Protein AF-A0A6G1PK95-F1 (afdb_monomer)

Secondary structure (DSSP, 8-state):
--PPEEEEEEEETTS-EEEEEESSS----TTPPTT-EEEEEEEEE-TT-TT-BPPPEEEEPPP-----

Foldseek 3Di:
DDQWKKKKWKAWPVRDIWIFIDSDPDTDTPPDDAQIKIWMKIATPDPVPRPDIDHTDIDTHHHDDDDD

InterPro domains:
  IPR013783 Immunoglobulin-like fold [G3DSA:2.60.40.10] (3-62)
  IPR036116 Fibronectin type III superfamily [SSF49265] (8-62)

pLDDT: mean 86.71, std 12.45, range [51.53, 97.31]

Radius of gyration: 14.38 Å; Cα contacts (8 Å, |Δi|>4): 125; chains: 1; bounding box: 43×27×34 Å

Sequence (68 aa):
MDMPLYVVTAEGNDQTLISCNSSSNSCALEGVRCGTQYSIIVSVSSDKCSSLRSPPATIKTGIYVLYE

Structure (mmCIF, N/CA/C/O backbone):
data_AF-A0A6G1PK95-F1
#
_entry.id   AF-A0A6G1PK95-F1
#
loop_
_atom_site.group_PDB
_atom_site.id
_atom_site.type_symbol
_atom_site.label_atom_id
_atom_site.label_alt_id
_atom_site.label_comp_id
_atom_site.label_asym_id
_atom_site.label_entity_id
_atom_site.label_seq_id
_atom_site.pdbx_PDB_ins_code
_atom_site.Cartn_x
_atom_site.Cartn_y
_atom_site.Cartn_z
_atom_site.occupancy
_atom_site.B_iso_or_equiv
_atom_site.auth_seq_id
_atom_site.auth_comp_id
_atom_site.auth_asym_id
_atom_site.auth_atom_id
_atom_site.pdbx_PDB_model_num
ATOM 1 N N . MET A 1 1 ? 7.603 -15.924 -22.122 1.00 51.53 1 MET A N 1
ATOM 2 C CA . MET A 1 1 ? 7.306 -14.480 -22.080 1.00 51.53 1 MET A CA 1
ATOM 3 C C . MET A 1 1 ? 7.098 -14.140 -20.624 1.00 51.53 1 MET A C 1
ATO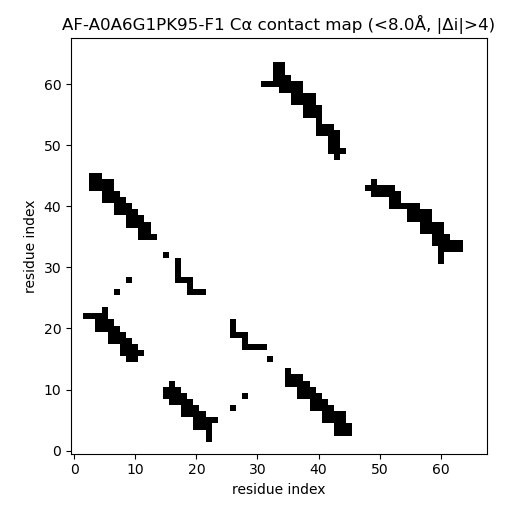M 5 O O . MET A 1 1 ? 6.128 -14.613 -20.053 1.00 51.53 1 MET A O 1
ATOM 9 N N . ASP A 1 2 ? 8.065 -13.470 -20.012 1.00 67.94 2 ASP A N 1
ATOM 10 C CA . ASP A 1 2 ? 8.004 -13.096 -18.599 1.00 67.94 2 ASP A CA 1
ATOM 11 C C . ASP A 1 2 ? 7.050 -11.894 -18.481 1.00 67.94 2 ASP A C 1
ATOM 13 O O . ASP A 1 2 ? 7.339 -10.828 -19.028 1.00 67.94 2 ASP A O 1
ATOM 17 N N . MET A 1 3 ? 5.859 -12.090 -17.907 1.00 72.06 3 MET A N 1
ATOM 18 C CA . MET A 1 3 ? 4.917 -10.999 -17.632 1.00 72.06 3 MET A CA 1
ATOM 19 C C . MET A 1 3 ? 5.065 -10.613 -16.162 1.00 72.06 3 MET A C 1
ATOM 21 O O . MET A 1 3 ? 4.851 -11.470 -15.303 1.00 72.06 3 MET A O 1
ATOM 25 N N . PRO A 1 4 ? 5.412 -9.353 -15.848 1.00 80.38 4 PRO A N 1
ATOM 26 C CA . PRO A 1 4 ? 5.558 -8.932 -14.466 1.00 80.38 4 PRO A CA 1
ATOM 27 C C . PRO A 1 4 ? 4.205 -9.029 -13.757 1.00 80.38 4 PRO A C 1
ATOM 29 O O . PRO A 1 4 ? 3.205 -8.479 -14.219 1.00 80.38 4 PRO A O 1
ATOM 32 N N . LEU A 1 5 ? 4.180 -9.722 -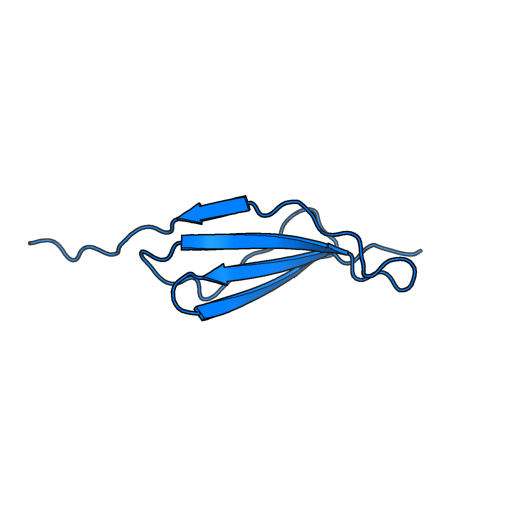12.622 1.00 87.38 5 LEU A N 1
ATOM 33 C CA . LEU A 1 5 ? 3.043 -9.701 -11.716 1.00 87.38 5 LEU A CA 1
ATOM 34 C C . LEU A 1 5 ? 3.267 -8.573 -10.702 1.00 87.38 5 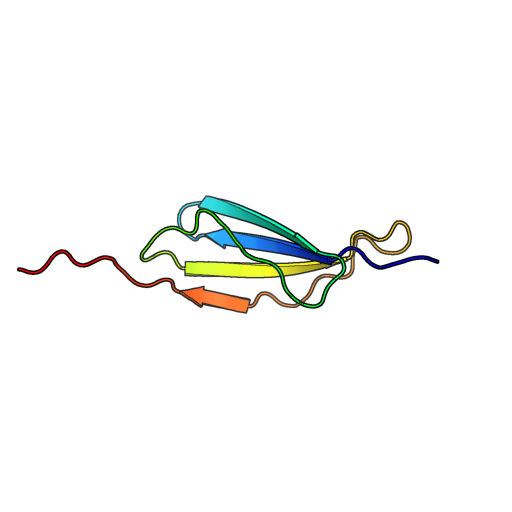LEU A C 1
ATOM 36 O O . LEU A 1 5 ? 4.235 -8.584 -9.939 1.00 87.38 5 LEU A O 1
ATOM 40 N N . TYR A 1 6 ? 2.391 -7.572 -10.723 1.00 89.81 6 TYR A N 1
ATOM 41 C CA . TYR A 1 6 ? 2.410 -6.477 -9.763 1.00 89.81 6 TYR A CA 1
ATOM 42 C C . TYR A 1 6 ? 1.631 -6.887 -8.522 1.00 89.81 6 TYR A C 1
ATOM 44 O O . TYR A 1 6 ? 0.502 -7.366 -8.621 1.00 89.81 6 TYR A O 1
ATOM 52 N N . VAL A 1 7 ? 2.227 -6.678 -7.356 1.00 91.88 7 VAL A N 1
ATOM 53 C CA . VAL A 1 7 ? 1.621 -6.914 -6.049 1.00 91.88 7 VAL A CA 1
ATOM 54 C C . VAL A 1 7 ? 1.479 -5.572 -5.351 1.00 91.88 7 VAL A C 1
ATOM 56 O O . VAL A 1 7 ? 2.468 -4.892 -5.070 1.00 91.88 7 VAL A O 1
ATOM 59 N N . VAL A 1 8 ? 0.236 -5.195 -5.084 1.00 94.50 8 VAL A N 1
ATOM 60 C CA . VAL A 1 8 ? -0.133 -3.987 -4.353 1.00 94.50 8 VAL A CA 1
ATOM 61 C C . VAL A 1 8 ? -0.451 -4.381 -2.921 1.00 94.50 8 VAL A C 1
ATOM 63 O O . VAL A 1 8 ? -1.224 -5.308 -2.682 1.00 94.50 8 VAL A O 1
ATOM 66 N N . THR A 1 9 ? 0.129 -3.674 -1.962 1.00 94.81 9 THR A N 1
ATOM 67 C CA . THR A 1 9 ? -0.143 -3.838 -0.534 1.00 94.81 9 THR A CA 1
ATOM 68 C C . THR A 1 9 ? -0.610 -2.507 0.024 1.00 94.81 9 THR A C 1
ATOM 70 O O . THR A 1 9 ? 0.010 -1.484 -0.256 1.00 94.81 9 THR A O 1
ATOM 73 N N . ALA A 1 10 ? -1.684 -2.511 0.806 1.00 97.12 10 ALA A N 1
ATOM 74 C CA . ALA A 1 10 ? -2.129 -1.349 1.553 1.00 97.12 10 ALA A CA 1
ATOM 75 C C . ALA A 1 10 ? -2.198 -1.676 3.046 1.00 97.12 10 ALA A C 1
ATOM 77 O O . ALA A 1 10 ? -2.882 -2.612 3.464 1.00 97.12 10 ALA A O 1
ATOM 78 N N . GLU A 1 11 ? -1.475 -0.886 3.830 1.00 96.75 11 GLU A N 1
ATOM 79 C CA . GLU A 1 11 ? -1.406 -0.984 5.284 1.00 96.75 11 GLU A CA 1
ATOM 80 C C . GLU A 1 11 ? -2.211 0.159 5.902 1.00 96.75 11 GLU A C 1
ATOM 82 O O . GLU A 1 11 ? -1.900 1.336 5.710 1.00 96.75 11 GLU A O 1
ATOM 87 N N . GLY A 1 12 ? -3.289 -0.190 6.593 1.00 96.56 12 GLY A N 1
ATOM 88 C CA . GLY A 1 12 ? -4.143 0.732 7.322 1.00 96.56 12 GLY A CA 1
ATOM 89 C C . GLY A 1 12 ? -3.524 1.124 8.659 1.00 96.56 12 GLY A C 1
ATOM 90 O O . GLY A 1 12 ? -2.911 0.304 9.342 1.00 96.56 12 GLY A O 1
ATOM 91 N N . ASN A 1 13 ? -3.751 2.364 9.089 1.00 95.94 13 ASN A N 1
ATOM 92 C CA . ASN A 1 13 ? -3.381 2.826 10.434 1.00 95.94 13 ASN A CA 1
ATOM 93 C C . ASN A 1 13 ? -4.104 2.071 11.571 1.00 95.94 13 ASN A C 1
ATOM 95 O O . ASN A 1 13 ? -3.704 2.157 12.729 1.00 95.94 13 ASN A O 1
ATOM 99 N N . ASP A 1 14 ? -5.149 1.321 11.237 1.00 94.19 14 ASP A N 1
ATOM 100 C CA . ASP A 1 14 ? -5.887 0.418 12.114 1.00 94.19 14 ASP A CA 1
ATOM 101 C C . ASP A 1 14 ? -5.381 -1.035 12.039 1.00 94.19 14 ASP A C 1
ATOM 103 O O . ASP A 1 14 ? -6.085 -1.958 12.450 1.00 94.19 14 ASP A O 1
ATOM 107 N N . GLN A 1 15 ? -4.167 -1.231 11.508 1.00 92.75 15 GLN A N 1
ATOM 108 C CA . GLN A 1 15 ? -3.498 -2.523 11.313 1.00 92.75 15 GLN A CA 1
ATOM 109 C C . GLN A 1 15 ? -4.161 -3.415 10.253 1.00 92.75 15 GLN A C 1
ATOM 111 O O . GLN A 1 15 ? -3.831 -4.596 10.132 1.00 92.75 15 GLN A O 1
ATOM 116 N N . THR A 1 16 ? -5.081 -2.871 9.451 1.00 94.75 16 THR A N 1
ATOM 117 C CA . THR A 1 16 ? -5.663 -3.608 8.328 1.00 94.75 16 THR A CA 1
ATOM 118 C C . THR A 1 16 ? -4.631 -3.789 7.227 1.00 94.75 16 THR A C 1
ATOM 120 O O . THR A 1 16 ? -4.133 -2.810 6.681 1.00 94.75 16 THR A O 1
ATOM 123 N N . LEU A 1 17 ? -4.359 -5.034 6.847 1.00 95.62 17 LEU A N 1
ATOM 124 C CA . LEU A 1 17 ? -3.507 -5.350 5.708 1.00 95.62 17 LEU A CA 1
ATOM 125 C C . LEU A 1 17 ? -4.363 -5.924 4.582 1.00 95.62 17 LEU A C 1
ATOM 127 O O . LEU A 1 17 ? -4.968 -6.984 4.733 1.00 95.62 17 LEU A O 1
ATOM 131 N N . ILE A 1 18 ? -4.400 -5.221 3.457 1.00 96.06 18 ILE A N 1
ATOM 132 C CA . ILE A 1 18 ? -5.073 -5.671 2.238 1.00 96.06 18 ILE A CA 1
ATOM 133 C C . ILE A 1 18 ? -4.068 -5.701 1.099 1.00 96.06 18 ILE A C 1
ATOM 135 O O . ILE A 1 18 ? -3.139 -4.895 1.028 1.00 96.06 18 ILE A O 1
ATOM 139 N N . SER A 1 19 ? -4.244 -6.653 0.198 1.00 95.25 19 SER 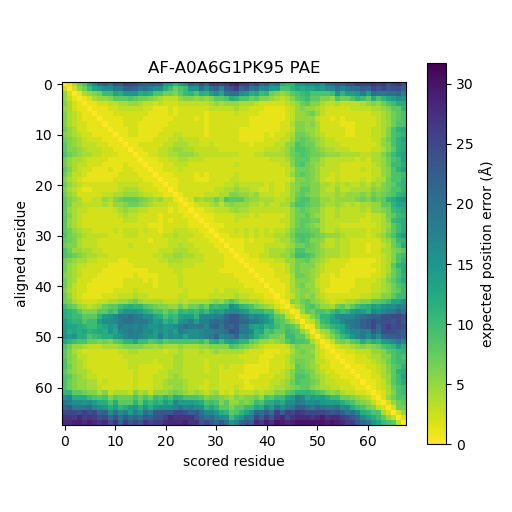A N 1
ATOM 140 C CA . SER A 1 19 ? -3.353 -6.815 -0.936 1.00 95.25 19 SER A CA 1
ATOM 141 C C . SER A 1 19 ? -4.115 -7.296 -2.141 1.00 95.25 19 SER A C 1
ATOM 143 O O . SER A 1 19 ? -5.092 -8.032 -2.009 1.00 95.25 19 SER A O 1
ATOM 145 N N . CYS A 1 20 ? -3.626 -6.926 -3.308 1.00 94.94 20 CYS A N 1
ATOM 146 C CA . CYS A 1 20 ? -4.155 -7.427 -4.554 1.00 94.94 20 CYS A CA 1
ATOM 147 C C . CYS A 1 20 ? -3.015 -7.556 -5.569 1.00 94.94 20 CYS A C 1
ATOM 149 O O . CYS A 1 20 ? -1.992 -6.874 -5.465 1.00 94.94 20 CYS A O 1
ATOM 151 N N . ASN A 1 21 ? -3.163 -8.459 -6.528 1.00 92.75 21 ASN A N 1
ATOM 152 C CA . ASN A 1 21 ? -2.150 -8.736 -7.532 1.00 92.75 21 ASN A CA 1
ATOM 153 C C . ASN A 1 21 ? -2.755 -8.694 -8.935 1.00 92.75 21 ASN A C 1
ATOM 155 O O . ASN A 1 21 ? -3.879 -9.137 -9.157 1.00 92.75 21 ASN A O 1
ATOM 159 N N . SER A 1 22 ? -2.007 -8.149 -9.888 1.00 91.50 22 SER A N 1
ATOM 160 C CA . SER A 1 22 ? -2.461 -8.004 -11.268 1.00 91.50 22 SER A CA 1
ATOM 161 C C . SER A 1 22 ? -1.272 -7.986 -12.218 1.00 91.50 22 SER A C 1
ATOM 163 O O . SER A 1 22 ? -0.225 -7.423 -11.909 1.00 91.50 22 SER A O 1
ATOM 165 N N . SER A 1 23 ? -1.426 -8.603 -13.385 1.00 89.62 23 SER A N 1
ATOM 166 C CA . SER A 1 23 ? -0.501 -8.443 -14.516 1.00 89.62 23 SER A CA 1
ATOM 167 C C . SER A 1 23 ? -0.867 -7.238 -15.395 1.00 89.62 23 SER A C 1
ATOM 169 O O . SER A 1 23 ? -0.209 -6.977 -16.400 1.00 89.62 23 SER A O 1
ATOM 171 N N . SER A 1 24 ? -1.939 -6.523 -15.039 1.00 88.69 24 SER A N 1
ATOM 172 C CA . SER A 1 24 ? -2.383 -5.282 -15.670 1.00 88.69 24 SER A CA 1
ATOM 173 C C . SER A 1 24 ? -1.956 -4.064 -14.842 1.00 88.69 24 SER A C 1
ATOM 175 O O . SER A 1 24 ? -1.463 -4.179 -13.723 1.00 88.69 24 SER A O 1
ATOM 177 N N . ASN A 1 25 ? -2.211 -2.868 -15.369 1.00 87.75 25 ASN A N 1
ATOM 178 C CA . ASN A 1 25 ? -1.896 -1.586 -14.737 1.00 87.75 25 ASN A CA 1
ATOM 179 C C . ASN A 1 25 ? -2.889 -1.194 -13.625 1.00 87.75 25 ASN A C 1
ATOM 181 O O . ASN A 1 25 ? -2.820 -0.083 -13.105 1.00 87.75 25 ASN A O 1
ATOM 185 N N . SER A 1 26 ? -3.848 -2.062 -13.294 1.00 91.50 26 SER A N 1
ATOM 186 C CA . SER A 1 26 ? -4.879 -1.790 -12.293 1.00 91.50 26 SER A CA 1
ATOM 187 C C . SER A 1 26 ? -5.296 -3.053 -11.547 1.00 91.50 26 SER A C 1
ATOM 189 O O . SER A 1 26 ? -5.165 -4.173 -12.052 1.00 91.50 26 SER A O 1
ATOM 191 N N . CYS A 1 27 ? -5.761 -2.850 -10.317 1.00 93.38 27 CYS A N 1
ATOM 192 C CA . CYS A 1 27 ? -6.167 -3.895 -9.395 1.00 93.38 27 CYS A CA 1
ATOM 193 C C . CYS A 1 27 ? -7.094 -3.304 -8.321 1.00 93.38 27 CYS A C 1
ATOM 195 O O . CYS A 1 27 ? -6.910 -2.151 -7.926 1.00 93.38 27 CYS A O 1
ATOM 197 N N . ALA A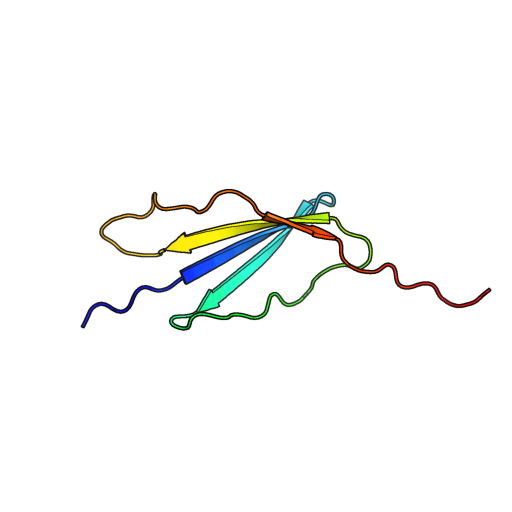 1 28 ? -8.090 -4.066 -7.867 1.00 94.62 28 ALA A N 1
ATOM 198 C CA . ALA A 1 28 ? -9.029 -3.629 -6.838 1.00 94.62 28 ALA A CA 1
ATOM 199 C C . ALA A 1 28 ? -8.574 -4.103 -5.451 1.00 94.62 28 ALA A C 1
ATOM 201 O O . ALA A 1 28 ? -8.315 -5.286 -5.243 1.00 94.62 28 ALA A O 1
ATOM 202 N N . LEU A 1 29 ? -8.492 -3.173 -4.499 1.00 94.94 29 LEU A N 1
ATOM 203 C CA . LEU A 1 29 ? -8.270 -3.482 -3.089 1.00 94.94 29 LEU A CA 1
AT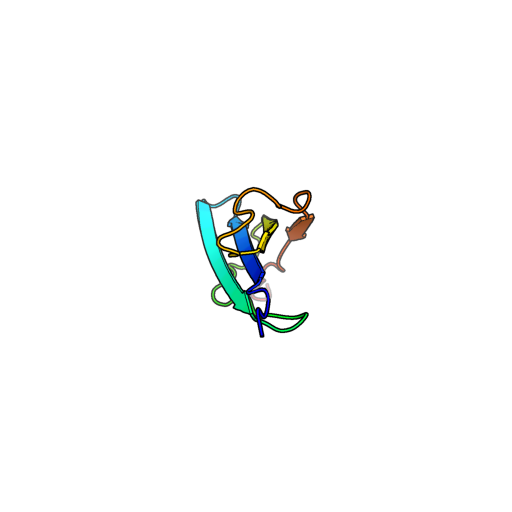OM 204 C C . LEU A 1 29 ? -9.627 -3.665 -2.404 1.00 94.94 29 LEU A C 1
ATOM 206 O O . LEU A 1 29 ? -10.321 -2.693 -2.106 1.00 94.94 29 LEU A O 1
ATOM 210 N N . GLU A 1 30 ? -10.011 -4.918 -2.187 1.00 94.31 30 GLU A N 1
ATOM 211 C CA . GLU A 1 30 ? -11.262 -5.272 -1.518 1.00 94.31 30 GLU A CA 1
ATOM 212 C C . GLU A 1 30 ? -11.113 -5.255 0.010 1.00 94.31 30 GLU A C 1
ATOM 214 O O . GLU A 1 30 ? -10.022 -5.439 0.550 1.00 94.31 30 GLU A O 1
ATOM 219 N N . GLY A 1 31 ? -12.219 -5.019 0.724 1.00 91.62 31 GLY A N 1
ATOM 220 C CA . GLY A 1 31 ? -12.224 -5.016 2.193 1.00 91.62 31 GLY A CA 1
ATOM 221 C C . GLY A 1 31 ? -11.630 -3.760 2.842 1.00 91.62 31 GLY A C 1
ATOM 222 O O . GLY A 1 31 ? -11.287 -3.788 4.024 1.00 91.62 31 GLY A O 1
ATOM 223 N N . VAL A 1 32 ? -11.516 -2.654 2.098 1.00 93.94 32 VAL A N 1
ATOM 224 C CA . VAL A 1 32 ? -11.140 -1.350 2.664 1.00 93.94 32 VAL A CA 1
ATOM 225 C C . VAL A 1 32 ? -12.122 -0.927 3.757 1.00 93.94 32 VAL A C 1
ATOM 227 O O . VAL A 1 32 ? -13.341 -0.992 3.599 1.00 93.94 32 VAL A O 1
ATOM 230 N N . ARG A 1 33 ? -11.586 -0.459 4.880 1.00 93.31 33 ARG A N 1
ATOM 231 C CA . ARG A 1 33 ? -12.369 0.048 6.004 1.00 93.31 33 ARG A CA 1
ATOM 232 C C . ARG A 1 33 ? -12.639 1.532 5.831 1.00 93.31 33 ARG A C 1
ATOM 234 O O . ARG A 1 33 ? -11.804 2.278 5.320 1.00 93.31 33 ARG A O 1
ATOM 241 N N . CYS A 1 34 ? -13.832 1.950 6.240 1.00 92.25 34 CYS A N 1
ATOM 242 C CA . CYS A 1 34 ? -14.256 3.345 6.186 1.00 92.25 34 CYS A CA 1
ATOM 243 C C . CYS A 1 34 ? -13.491 4.182 7.221 1.00 92.25 34 CYS A C 1
ATOM 245 O O . CYS A 1 34 ? -13.276 3.737 8.344 1.00 92.25 34 CYS A O 1
ATOM 247 N N . GLY A 1 35 ? -13.109 5.405 6.854 1.00 93.12 35 GLY A N 1
ATOM 248 C CA . GLY A 1 35 ? -12.390 6.347 7.718 1.00 93.12 35 GLY A CA 1
ATOM 249 C C . GLY A 1 35 ? -10.913 6.022 7.973 1.00 93.12 35 GLY A C 1
ATOM 250 O O . GLY A 1 35 ? -10.247 6.769 8.692 1.00 93.12 35 GLY A O 1
ATOM 251 N N . THR A 1 36 ? -10.390 4.955 7.375 1.00 95.06 36 THR A N 1
ATOM 252 C CA . THR A 1 36 ? -9.019 4.475 7.566 1.00 95.06 36 THR A CA 1
ATOM 253 C C . THR A 1 36 ? -8.058 5.159 6.595 1.00 95.06 36 THR A C 1
ATOM 255 O O . THR A 1 36 ? -8.370 5.400 5.423 1.00 95.06 36 THR A O 1
ATOM 258 N N . GLN A 1 37 ? -6.861 5.481 7.087 1.00 96.81 37 GLN A N 1
ATOM 259 C CA . GLN A 1 37 ? -5.754 5.928 6.248 1.00 96.81 37 GLN A CA 1
ATOM 260 C C . GLN A 1 37 ? -4.884 4.727 5.886 1.00 96.81 37 GLN A C 1
ATOM 262 O O . GLN A 1 37 ? -4.409 4.029 6.777 1.00 96.81 37 GLN A O 1
ATOM 267 N N . TYR A 1 38 ? -4.667 4.528 4.591 1.00 97.00 38 TYR A N 1
ATOM 268 C CA . TYR A 1 38 ? -3.873 3.447 4.027 1.00 97.00 38 TYR A CA 1
ATOM 269 C C . TYR A 1 38 ? -2.571 3.970 3.422 1.00 97.00 38 TYR A C 1
ATOM 271 O O . TYR A 1 38 ? -2.586 4.934 2.653 1.00 97.00 38 TYR A O 1
ATOM 279 N N . SER A 1 39 ? -1.464 3.298 3.733 1.00 97.31 39 SER A N 1
ATOM 280 C CA . SER A 1 39 ? -0.172 3.423 3.055 1.00 97.31 39 SER A CA 1
ATOM 281 C C . SER A 1 39 ? -0.069 2.344 1.979 1.00 97.31 39 SER A C 1
ATOM 283 O O . SER A 1 39 ? -0.050 1.155 2.294 1.00 97.31 39 SER A O 1
ATOM 285 N N . ILE A 1 40 ? -0.054 2.748 0.710 1.00 95.88 40 ILE A N 1
ATOM 286 C CA . ILE A 1 40 ? -0.091 1.856 -0.452 1.00 95.88 40 ILE A CA 1
ATOM 287 C C . ILE A 1 40 ? 1.300 1.731 -1.061 1.00 95.88 40 ILE A C 1
ATOM 289 O O . ILE A 1 40 ? 1.932 2.734 -1.390 1.00 95.88 40 ILE A O 1
ATOM 293 N N . ILE A 1 41 ? 1.750 0.497 -1.266 1.00 94.31 41 ILE A N 1
ATOM 294 C CA . ILE A 1 41 ? 3.042 0.163 -1.865 1.00 94.31 41 ILE A CA 1
ATOM 295 C C . ILE A 1 41 ? 2.807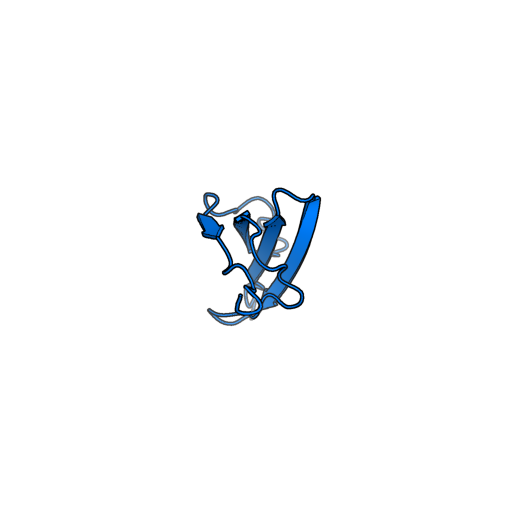 -0.813 -3.015 1.00 94.31 41 ILE A C 1
ATOM 297 O O . ILE A 1 41 ? 2.126 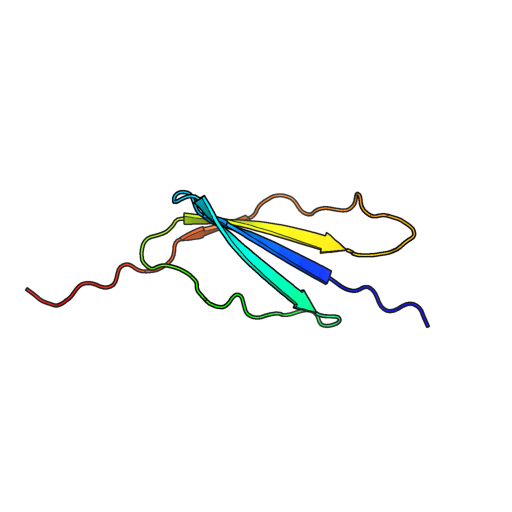-1.825 -2.852 1.00 94.31 41 ILE A O 1
ATOM 301 N N . VAL A 1 42 ? 3.396 -0.526 -4.175 1.00 92.81 42 VAL A N 1
ATOM 302 C CA . VAL A 1 42 ? 3.395 -1.427 -5.332 1.00 92.81 42 VAL A CA 1
ATOM 303 C C . VAL A 1 42 ? 4.757 -2.097 -5.438 1.00 92.81 42 VAL A C 1
ATOM 305 O O . VAL A 1 42 ? 5.795 -1.445 -5.327 1.00 92.81 42 VAL A O 1
ATOM 308 N N . SER A 1 43 ? 4.758 -3.403 -5.657 1.00 90.25 43 SER A N 1
ATOM 309 C CA . SER A 1 43 ? 5.956 -4.219 -5.837 1.00 90.25 43 SER A CA 1
ATOM 310 C C . SER A 1 43 ? 5.799 -5.153 -7.030 1.00 90.25 43 SER A C 1
ATOM 312 O O . SER A 1 43 ? 4.685 -5.393 -7.489 1.00 90.25 43 SER A O 1
ATOM 314 N N . VAL A 1 44 ? 6.909 -5.663 -7.558 1.00 87.25 44 VAL A N 1
ATOM 315 C CA . VAL A 1 44 ? 6.895 -6.648 -8.647 1.00 87.25 44 VAL A CA 1
ATOM 316 C C . VAL A 1 44 ? 7.305 -8.003 -8.083 1.00 87.25 44 VAL A C 1
ATOM 318 O O . VAL A 1 44 ? 8.404 -8.142 -7.544 1.00 87.25 44 VAL A O 1
ATOM 321 N N . SER A 1 45 ? 6.453 -9.018 -8.224 1.00 78.12 45 SER A N 1
ATOM 322 C CA . SER A 1 45 ? 6.835 -10.404 -7.957 1.00 78.12 45 SER A CA 1
ATOM 323 C C . SER A 1 45 ? 7.523 -10.959 -9.203 1.00 78.12 45 SER A C 1
ATOM 325 O O . SER A 1 45 ? 6.904 -11.614 -10.039 1.00 78.12 45 SER A O 1
ATOM 327 N N . SER A 1 46 ? 8.798 -10.615 -9.367 1.00 66.44 46 SER A N 1
ATOM 328 C CA . SER A 1 46 ? 9.679 -11.241 -10.351 1.00 66.44 46 SER A CA 1
ATOM 329 C C . SER A 1 46 ? 10.803 -11.961 -9.621 1.00 66.44 46 SER A C 1
ATOM 331 O O . SER A 1 46 ? 11.421 -11.403 -8.708 1.00 66.44 46 SER A O 1
ATOM 333 N N . ASP A 1 47 ? 11.112 -13.170 -10.085 1.00 59.56 47 ASP A N 1
ATOM 334 C CA . ASP A 1 47 ? 12.192 -14.031 -9.587 1.00 59.56 47 ASP A CA 1
ATOM 335 C C . ASP A 1 47 ? 13.578 -13.366 -9.692 1.00 59.56 47 ASP A C 1
ATOM 337 O O . ASP A 1 47 ? 14.554 -13.815 -9.092 1.00 59.56 47 ASP A O 1
ATOM 341 N N . LYS A 1 48 ? 13.677 -12.277 -10.467 1.00 60.00 48 LYS A N 1
ATOM 342 C CA . LYS A 1 48 ? 14.908 -11.521 -10.720 1.00 60.00 48 LYS A CA 1
ATOM 343 C C . LYS A 1 48 ? 15.088 -10.303 -9.807 1.00 60.00 48 LYS A C 1
ATOM 345 O O . LYS A 1 48 ? 16.216 -9.828 -9.693 1.00 60.00 48 LYS A O 1
ATOM 350 N N . CYS A 1 49 ? 14.027 -9.780 -9.179 1.00 57.22 49 CYS A N 1
ATOM 351 C CA . CYS A 1 49 ? 14.100 -8.578 -8.335 1.00 57.22 49 CYS A CA 1
ATOM 352 C C . CYS A 1 49 ? 12.869 -8.419 -7.426 1.00 57.22 49 CYS A C 1
ATOM 354 O O . CYS A 1 49 ? 11.968 -7.630 -7.700 1.00 57.22 49 CYS A O 1
ATOM 356 N N . SER A 1 50 ? 12.860 -9.107 -6.286 1.00 56.75 50 SER A N 1
ATOM 357 C CA . SER A 1 50 ? 11.828 -8.956 -5.243 1.00 56.75 50 SER A CA 1
ATOM 358 C C . SER A 1 50 ? 11.933 -7.635 -4.449 1.00 56.75 50 SER A C 1
ATOM 360 O O . SER A 1 50 ? 11.154 -7.397 -3.527 1.00 56.75 50 SER A O 1
ATOM 362 N N . SER A 1 51 ? 12.921 -6.783 -4.760 1.00 62.56 51 SER A N 1
ATOM 363 C CA . SER A 1 51 ? 13.267 -5.567 -4.005 1.00 62.56 51 SER A CA 1
ATOM 364 C C . SER A 1 51 ? 12.738 -4.261 -4.607 1.00 62.56 51 SER A C 1
ATOM 366 O O . SER A 1 51 ? 12.830 -3.220 -3.958 1.00 62.56 51 SER A O 1
ATOM 368 N N . LEU A 1 52 ? 12.171 -4.283 -5.818 1.00 75.94 52 LEU A N 1
ATOM 369 C CA . LEU A 1 52 ? 11.631 -3.081 -6.456 1.00 75.94 52 LEU A CA 1
ATOM 370 C C . LEU A 1 52 ? 10.253 -2.757 -5.867 1.00 75.94 52 LEU A C 1
ATOM 372 O O . LEU A 1 52 ? 9.242 -3.344 -6.254 1.00 75.94 52 LEU A O 1
ATOM 376 N N . ARG A 1 53 ? 10.235 -1.827 -4.908 1.00 86.38 53 ARG A N 1
ATOM 377 C CA . ARG A 1 53 ? 9.025 -1.260 -4.298 1.00 86.38 53 ARG A CA 1
ATOM 378 C C . ARG A 1 53 ? 8.894 0.212 -4.670 1.00 86.38 53 ARG A C 1
ATOM 380 O O . ARG A 1 53 ? 9.891 0.933 -4.702 1.00 86.38 53 ARG A O 1
ATOM 387 N N . SER A 1 54 ? 7.673 0.664 -4.931 1.00 91.12 54 SER A N 1
ATOM 388 C CA . SER A 1 54 ? 7.386 2.088 -5.087 1.00 91.12 54 SER A CA 1
ATOM 389 C C . SER A 1 54 ? 7.532 2.823 -3.748 1.00 91.12 54 SER A C 1
ATOM 391 O O . SER A 1 54 ? 7.392 2.207 -2.686 1.00 91.12 54 SER A O 1
ATOM 393 N N . PRO A 1 55 ? 7.730 4.151 -3.763 1.00 92.94 55 PRO A N 1
ATOM 394 C CA . PRO A 1 55 ? 7.441 4.973 -2.596 1.00 92.94 55 PRO A CA 1
ATOM 395 C C . PRO A 1 55 ? 5.994 4.748 -2.120 1.00 92.94 55 PRO A C 1
ATOM 397 O O . PRO A 1 55 ? 5.121 4.471 -2.956 1.00 92.94 55 PRO A O 1
ATOM 400 N N . PRO A 1 56 ? 5.727 4.855 -0.808 1.00 94.12 56 PRO A N 1
ATOM 401 C CA . PRO A 1 56 ? 4.380 4.713 -0.279 1.00 94.12 56 PRO A CA 1
ATOM 402 C C . PRO A 1 56 ? 3.496 5.884 -0.720 1.00 94.12 56 PRO A C 1
ATOM 404 O O . PRO A 1 56 ? 3.906 7.046 -0.662 1.00 94.12 56 PRO A O 1
ATOM 407 N N . ALA A 1 57 ? 2.271 5.574 -1.132 1.00 95.69 57 ALA A N 1
ATOM 408 C CA . ALA A 1 57 ? 1.228 6.549 -1.423 1.00 95.69 57 ALA A CA 1
ATOM 409 C C . ALA A 1 57 ? 0.138 6.483 -0.351 1.00 95.69 57 ALA A C 1
ATOM 411 O O . ALA A 1 57 ? -0.378 5.410 -0.047 1.00 95.69 57 ALA A O 1
ATOM 412 N N . THR A 1 58 ? -0.243 7.630 0.204 1.00 96.31 58 THR A N 1
ATOM 413 C CA . THR A 1 58 ? -1.249 7.688 1.268 1.00 96.31 58 THR A CA 1
ATOM 414 C C . THR A 1 58 ? -2.633 7.965 0.697 1.00 96.31 58 THR A C 1
ATOM 416 O O . THR A 1 58 ? -2.839 8.981 0.034 1.00 96.31 58 THR A O 1
ATOM 419 N N . ILE A 1 59 ? -3.601 7.103 1.010 1.00 94.50 59 ILE A N 1
ATOM 420 C CA . ILE A 1 59 ? -5.015 7.283 0.656 1.00 94.50 59 ILE A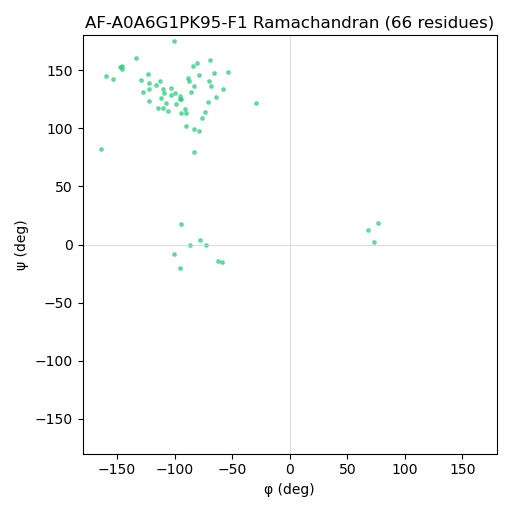 CA 1
ATOM 421 C C . ILE A 1 59 ? -5.860 7.262 1.928 1.00 94.50 59 ILE A C 1
ATOM 423 O O . ILE A 1 59 ? -5.626 6.459 2.826 1.00 94.50 59 ILE A O 1
ATOM 427 N N . LYS A 1 60 ? -6.858 8.143 2.015 1.00 95.06 60 LYS A N 1
ATOM 428 C CA . LYS A 1 60 ? -7.839 8.155 3.105 1.00 95.06 60 LYS A CA 1
ATOM 429 C C . LYS A 1 60 ? -9.205 7.765 2.557 1.00 95.06 60 LYS A C 1
ATOM 431 O O . LYS A 1 60 ? -9.677 8.384 1.604 1.00 95.06 60 LYS A O 1
ATOM 436 N N . THR A 1 61 ? -9.832 6.755 3.149 1.00 93.81 61 THR A N 1
ATOM 437 C CA . THR A 1 61 ? -11.193 6.355 2.780 1.00 93.81 61 THR A CA 1
ATOM 438 C C . THR A 1 61 ? -12.228 7.268 3.435 1.00 93.81 61 THR A C 1
ATOM 440 O O . THR A 1 61 ? -11.978 7.910 4.460 1.00 93.81 61 THR A O 1
ATOM 443 N N . GLY A 1 62 ? -13.411 7.342 2.823 1.00 91.12 62 GLY A N 1
ATOM 444 C CA . GLY A 1 62 ? -14.537 8.089 3.375 1.00 91.12 62 GLY A CA 1
ATOM 445 C C . GLY A 1 62 ? -15.038 7.475 4.682 1.00 91.12 62 GLY A C 1
ATOM 446 O O . GLY A 1 62 ? -14.974 6.261 4.873 1.00 91.12 62 GLY A O 1
ATOM 447 N N . ILE A 1 63 ? -15.539 8.320 5.582 1.00 87.31 63 ILE A N 1
ATOM 448 C CA . ILE A 1 63 ? -16.278 7.883 6.769 1.00 87.31 63 ILE A CA 1
ATOM 449 C C . ILE A 1 63 ? -17.724 7.639 6.344 1.00 87.31 63 ILE A C 1
ATOM 451 O O . ILE A 1 63 ? -18.304 8.452 5.625 1.00 87.31 63 ILE A O 1
ATOM 455 N N . TYR A 1 64 ? -18.307 6.537 6.805 1.00 77.56 64 TYR A N 1
ATOM 456 C CA . TYR A 1 64 ? -19.738 6.316 6.664 1.00 77.56 64 TYR A CA 1
ATOM 457 C C . TYR A 1 64 ? -20.456 7.043 7.804 1.00 77.56 64 TYR A C 1
ATOM 459 O O . TYR A 1 64 ? -20.465 6.566 8.936 1.00 77.56 64 TYR A O 1
ATOM 467 N N . VAL A 1 65 ? -20.994 8.232 7.525 1.00 78.31 65 VAL A N 1
ATOM 468 C CA . VAL A 1 65 ? -21.866 8.949 8.463 1.00 78.31 65 VAL A CA 1
ATOM 469 C C . VAL A 1 65 ? -23.309 8.533 8.202 1.00 78.31 65 VAL A C 1
ATOM 471 O O . VAL A 1 65 ? -23.862 8.807 7.137 1.00 78.31 65 VAL A O 1
ATOM 474 N N . LEU A 1 66 ? -23.910 7.838 9.169 1.00 73.94 66 LEU A N 1
ATOM 475 C CA . LEU A 1 66 ? -25.361 7.732 9.245 1.00 73.94 66 LEU A CA 1
ATOM 476 C C . LEU A 1 66 ? -25.860 9.093 9.727 1.00 73.94 66 LEU A C 1
ATOM 478 O O . LEU A 1 66 ? -25.503 9.527 10.814 1.00 73.94 66 LEU A O 1
ATOM 482 N N . TYR A 1 67 ? -26.586 9.767 8.847 1.00 64.25 67 TYR A N 1
ATOM 483 C CA . TYR A 1 67 ? -27.331 11.011 9.046 1.00 64.25 67 TYR A CA 1
ATOM 484 C C . TYR A 1 67 ? -27.838 11.171 10.497 1.00 64.25 67 TYR A C 1
ATOM 486 O O . TYR A 1 67 ? -28.592 10.317 10.965 1.00 64.25 67 TYR A O 1
ATOM 494 N N . GLU A 1 68 ? -27.433 12.257 11.167 1.00 57.38 68 GLU A N 1
ATOM 495 C CA . GLU A 1 68 ? -28.147 12.854 12.312 1.00 57.38 68 GLU A CA 1
ATOM 496 C C . GLU A 1 68 ? -29.063 13.975 11.810 1.00 57.38 68 GLU A C 1
ATOM 498 O O . GLU A 1 68 ? -28.612 14.752 10.932 1.00 57.38 68 GLU A O 1
#

Nearest PDB structures (foldseek):
  2dm4-assembly1_A  TM=7.439E-01  e=1.455E-01  Homo sapiens
  1x5g-assembly1_A  TM=7.681E-01  e=3.598E-01  Homo sapiens
  3p4l-assembly1_A  TM=8.172E-01  e=1.116E+00  Homo sapiens
  5uv8-assembly2_G  TM=5.588E-01  e=2.761E+00  Homo sapiens
  5uwc-assembly1_G  TM=5.618E-01  e=3.463E+00  Homo sapiens

Organism: Channa argus (NCBI:txid215402)

Mean predicted aligned error: 6.25 Å

Solvent-accessible surface area (backbone atoms only — not comparable to full-atom values): 4202 Å² total; per-residue (Å²): 135,92,73,67,33,36,37,36,40,32,44,27,82,82,72,47,76,40,64,35,68,27,75,58,100,62,72,72,72,72,88,75,59,66,57,38,46,28,43,31,33,45,32,38,69,40,102,87,46,78,76,57,60,50,78,73,44,81,48,72,43,64,65,86,76,81,86,130